Protein AF-A0A0U4BW92-F1 (afdb_monomer_lite)

Organism: NCBI:txid286783

Radius of gyration: 22.61 Å; chains: 1; bounding box: 46×34×82 Å

Secondary structure (DSSP, 8-state):
------------TT-TTHHHHHHHH-GGGTTT----HHHHHHS------S---B---TT--EEEEEEETTEEEEEEE--EEEE-TTS-EEEE---HHHHHHHHHHHHHIIIIIEEEETTEEEE---HHHHHHHHHHTT----HHHHHHHHHH-

Sequence (153 aa):
TKDKDPEKLDVIKDSPQMSLFEIIESPAKKDDYSNTIEIYDALPKYIWDQKREHEDLSNAVVTRQCTIRGQHFTVKVKPAIIEKDDGRTVLIYAGQREEILEDALRKLAVNGKGHIIEGKAGVMFTLYELQKELSKMGHGYNLNEIKEAIQVC

Structure (mmCIF, N/CA/C/O backbone):
data_AF-A0A0U4BW92-F1
#
_entry.id   AF-A0A0U4BW92-F1
#
loop_
_atom_site.group_PDB
_atom_site.id
_atom_site.type_symbol
_atom_site.label_atom_id
_atom_site.label_alt_id
_atom_site.label_comp_id
_atom_site.label_asym_id
_atom_site.label_entity_id
_atom_site.label_seq_id
_atom_site.pdbx_PDB_ins_code
_atom_site.Cartn_x
_atom_site.Cartn_y
_atom_site.Cartn_z
_atom_site.occupancy
_atom_site.B_iso_or_equiv
_atom_site.auth_seq_id
_atom_site.auth_comp_id
_atom_site.auth_asym_id
_atom_site.auth_atom_id
_atom_site.pdbx_PDB_model_num
ATOM 1 N N . THR A 1 1 ? 29.241 1.300 -62.170 1.00 45.50 1 THR A N 1
ATOM 2 C CA . THR A 1 1 ? 29.046 0.816 -60.790 1.00 45.50 1 THR A CA 1
ATOM 3 C C . THR A 1 1 ? 29.894 1.692 -59.898 1.00 45.50 1 THR A C 1
ATOM 5 O O . THR A 1 1 ? 31.107 1.564 -59.928 1.00 45.50 1 THR A O 1
ATOM 8 N N . LYS A 1 2 ? 29.300 2.709 -59.267 1.00 41.78 2 LYS A N 1
ATOM 9 C CA . LYS A 1 2 ? 29.996 3.558 -58.294 1.00 41.78 2 LYS A CA 1
ATOM 10 C C . LYS A 1 2 ? 29.394 3.220 -56.941 1.00 41.78 2 LYS A C 1
ATOM 12 O O . LYS A 1 2 ? 28.240 3.571 -56.705 1.00 41.78 2 LYS A O 1
ATOM 17 N N . ASP A 1 3 ? 30.154 2.480 -56.142 1.00 47.62 3 ASP A N 1
ATOM 18 C CA . ASP A 1 3 ? 29.928 2.340 -54.710 1.00 47.62 3 ASP A CA 1
ATOM 19 C C . ASP A 1 3 ? 29.815 3.746 -54.119 1.00 47.62 3 ASP A C 1
ATOM 21 O O . ASP A 1 3 ? 30.751 4.544 -54.187 1.00 47.62 3 ASP A O 1
ATOM 25 N N . LYS A 1 4 ? 28.619 4.086 -53.639 1.00 54.41 4 LYS A N 1
ATOM 26 C CA . LYS A 1 4 ? 28.452 5.198 -52.714 1.00 54.41 4 LYS A CA 1
ATOM 27 C C . LYS A 1 4 ? 28.917 4.665 -51.368 1.00 54.41 4 LYS A C 1
ATOM 29 O O . LYS A 1 4 ? 28.209 3.857 -50.773 1.00 54.41 4 LYS A O 1
ATOM 34 N N . ASP A 1 5 ? 30.092 5.107 -50.928 1.00 53.53 5 ASP A N 1
ATOM 35 C CA . ASP A 1 5 ? 30.484 5.021 -49.524 1.00 53.53 5 ASP A CA 1
ATOM 36 C C . ASP A 1 5 ? 29.295 5.472 -48.660 1.00 53.53 5 ASP A C 1
ATOM 38 O O . ASP A 1 5 ? 28.738 6.546 -48.925 1.00 53.53 5 ASP A O 1
ATOM 42 N N . PRO A 1 6 ? 28.847 4.670 -47.678 1.00 56.72 6 PRO A N 1
ATOM 43 C CA . PRO A 1 6 ? 27.788 5.105 -46.791 1.00 56.72 6 PRO A CA 1
ATOM 44 C C . PRO A 1 6 ? 28.307 6.320 -46.02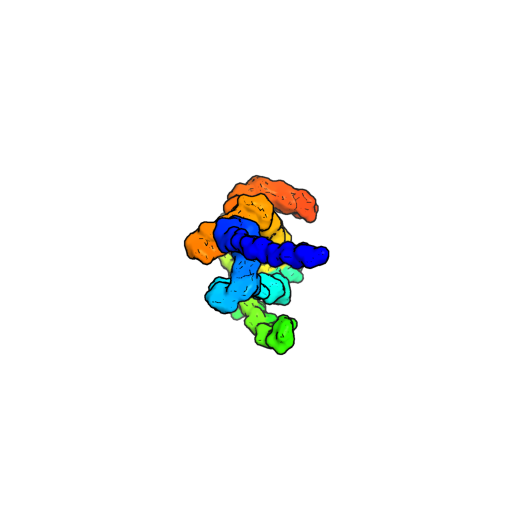4 1.00 56.72 6 PRO A C 1
ATOM 46 O O . PRO A 1 6 ? 29.293 6.230 -45.289 1.00 56.72 6 PRO A O 1
ATOM 49 N N . GLU A 1 7 ? 27.660 7.469 -46.231 1.00 54.12 7 GLU A N 1
ATOM 50 C CA . GLU A 1 7 ? 27.866 8.661 -45.416 1.00 54.12 7 GLU A CA 1
ATOM 51 C C . GLU A 1 7 ? 27.843 8.233 -43.947 1.00 54.12 7 GLU A C 1
ATOM 53 O O . GLU A 1 7 ? 26.906 7.566 -43.498 1.00 54.12 7 GLU A O 1
ATOM 58 N N . LYS A 1 8 ? 28.909 8.565 -43.207 1.00 50.38 8 LYS A N 1
ATOM 59 C CA . LYS A 1 8 ? 28.928 8.431 -41.752 1.00 50.38 8 LYS A CA 1
ATOM 60 C C . LYS A 1 8 ? 27.722 9.198 -41.224 1.00 50.38 8 LYS A C 1
ATOM 62 O O . LYS A 1 8 ? 27.734 10.423 -41.190 1.00 50.38 8 LYS A O 1
ATOM 67 N N . LEU A 1 9 ? 26.682 8.462 -40.847 1.00 52.72 9 LEU A N 1
ATOM 68 C CA . LEU A 1 9 ? 25.590 8.973 -40.041 1.00 52.72 9 LEU A CA 1
ATOM 69 C C . LEU A 1 9 ? 26.227 9.455 -38.741 1.00 52.72 9 LEU A C 1
ATOM 71 O O . LEU A 1 9 ? 26.630 8.639 -37.909 1.00 52.72 9 LEU A O 1
ATOM 75 N N . ASP A 1 10 ? 26.373 10.769 -38.595 1.00 51.62 10 ASP A N 1
ATOM 76 C CA . ASP A 1 10 ? 26.672 11.385 -37.312 1.00 51.62 10 ASP A CA 1
ATOM 77 C C . ASP A 1 10 ? 25.500 11.051 -36.389 1.00 51.62 10 ASP A C 1
ATOM 79 O O . ASP A 1 10 ? 24.447 11.689 -36.406 1.00 51.62 10 ASP A O 1
ATOM 83 N N . VAL A 1 11 ? 25.654 9.960 -35.635 1.00 58.34 11 VAL A N 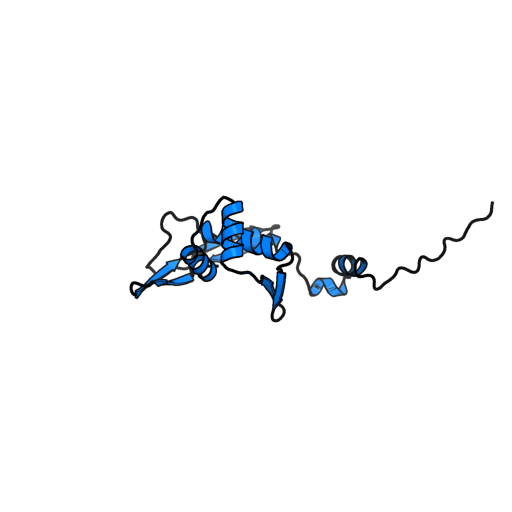1
ATOM 84 C CA . VAL A 1 11 ? 24.709 9.564 -34.599 1.00 58.34 11 VAL A CA 1
ATOM 85 C C . VAL A 1 11 ? 24.657 10.731 -33.628 1.00 58.34 11 VAL A C 1
ATOM 87 O O . VAL A 1 11 ? 25.645 11.027 -32.953 1.00 58.34 11 VAL A O 1
ATOM 90 N N . ILE A 1 12 ? 23.520 11.424 -33.599 1.00 57.78 12 ILE A N 1
ATOM 91 C CA . ILE A 1 12 ? 23.247 12.508 -32.661 1.00 57.78 12 ILE A CA 1
ATOM 92 C C . ILE A 1 12 ? 23.305 11.890 -31.260 1.00 57.78 12 ILE A C 1
ATOM 94 O O . ILE A 1 12 ? 22.329 11.303 -30.793 1.00 57.78 12 ILE A O 1
ATOM 98 N N . LYS A 1 13 ? 24.478 11.977 -30.623 1.00 55.06 13 LYS A N 1
ATOM 99 C CA . LYS A 1 13 ? 24.755 11.374 -29.313 1.00 55.06 13 LYS A CA 1
ATOM 100 C C . LYS A 1 13 ? 23.853 11.928 -28.209 1.00 55.06 13 LYS A C 1
ATOM 102 O O . LYS A 1 13 ? 23.550 11.204 -27.279 1.00 55.06 13 LYS A O 1
ATOM 107 N N . ASP A 1 14 ? 23.331 13.142 -28.378 1.00 58.91 14 ASP A N 1
ATOM 108 C CA . ASP A 1 14 ? 22.578 13.853 -27.340 1.00 58.91 14 ASP A CA 1
ATOM 109 C C . ASP A 1 14 ? 21.114 14.120 -27.727 1.00 58.91 14 ASP A C 1
ATOM 111 O O . ASP A 1 14 ? 20.554 15.173 -27.415 1.00 58.91 14 ASP A O 1
ATOM 115 N N . SER A 1 15 ? 20.460 13.201 -28.447 1.00 72.00 15 SER A N 1
ATOM 116 C CA . SER A 1 15 ? 19.007 13.322 -28.623 1.00 72.00 15 SER A CA 1
ATOM 117 C C . SER A 1 15 ? 18.270 12.800 -27.375 1.00 72.00 15 SER A C 1
ATOM 119 O O . SER A 1 15 ? 18.630 11.743 -26.849 1.00 72.00 15 SER A O 1
ATOM 121 N N . PRO A 1 16 ? 17.191 13.464 -26.915 1.00 68.12 16 PRO A N 1
ATOM 122 C CA . PRO A 1 16 ? 16.369 12.969 -25.805 1.00 68.12 16 PRO A CA 1
ATOM 123 C C . PRO A 1 16 ? 15.766 11.579 -26.053 1.00 68.12 16 PRO A C 1
ATOM 125 O O . PRO A 1 16 ? 15.386 10.898 -25.111 1.00 68.12 16 PRO A O 1
ATOM 128 N N . GLN A 1 17 ? 15.661 11.159 -27.318 1.00 70.75 17 GLN A N 1
ATOM 129 C CA . GLN A 1 17 ? 15.244 9.807 -27.692 1.00 70.75 17 GLN A CA 1
ATOM 130 C C . GLN A 1 17 ? 16.351 8.772 -27.464 1.00 70.75 17 GLN A C 1
ATOM 132 O O . GLN A 1 17 ? 16.050 7.665 -27.025 1.00 70.75 17 GLN A O 1
ATOM 137 N N . MET A 1 18 ? 17.616 9.119 -27.727 1.00 72.25 18 MET A N 1
ATOM 138 C CA . MET A 1 18 ? 18.754 8.212 -27.527 1.00 72.25 18 MET A CA 1
ATOM 139 C C . MET A 1 18 ? 19.101 8.021 -26.047 1.00 72.25 18 MET A C 1
ATOM 141 O O . MET A 1 18 ? 19.554 6.942 -25.673 1.00 72.25 18 MET A O 1
ATOM 145 N N . SER A 1 19 ? 18.806 9.003 -25.187 1.00 68.31 19 SER A N 1
ATOM 146 C CA . SER A 1 19 ? 19.073 8.913 -23.742 1.00 68.31 19 SER A CA 1
ATOM 147 C C . SER A 1 19 ? 18.343 7.753 -23.049 1.00 68.31 19 SER A C 1
ATOM 149 O O . SER A 1 19 ? 18.854 7.198 -22.078 1.00 68.31 19 SER A O 1
ATOM 151 N N . LEU A 1 20 ? 17.176 7.341 -23.563 1.00 66.31 20 LEU A N 1
ATOM 152 C CA . LEU A 1 20 ? 16.442 6.178 -23.060 1.00 66.31 20 LEU A CA 1
ATOM 153 C C . LEU A 1 20 ? 17.194 4.868 -23.342 1.00 66.31 20 LEU A C 1
ATOM 155 O O . LEU A 1 20 ? 17.257 3.992 -22.480 1.00 66.31 20 LEU A O 1
ATOM 159 N N . PHE A 1 21 ? 17.782 4.741 -24.533 1.00 70.12 21 PHE A N 1
ATOM 160 C CA . PHE A 1 21 ? 18.528 3.548 -24.936 1.00 70.12 21 PHE A CA 1
ATOM 161 C C . PHE A 1 21 ? 19.890 3.468 -24.243 1.00 70.12 21 PHE A C 1
ATOM 163 O O . PHE A 1 21 ? 20.324 2.376 -23.890 1.00 70.12 21 PHE A O 1
ATOM 170 N N . GLU A 1 22 ? 20.510 4.606 -23.919 1.00 66.62 22 GLU A N 1
ATOM 171 C CA . GLU A 1 22 ? 21.741 4.627 -23.120 1.00 66.62 22 GLU A CA 1
ATOM 172 C C . GLU A 1 22 ? 21.582 3.980 -21.737 1.00 66.62 22 GLU A C 1
ATOM 174 O O . GLU A 1 22 ? 22.530 3.378 -21.238 1.00 66.62 22 GLU A O 1
ATOM 179 N N . ILE A 1 23 ? 20.406 4.087 -21.106 1.00 65.44 23 ILE A N 1
ATOM 180 C CA . ILE A 1 23 ? 20.136 3.452 -19.803 1.00 65.44 23 ILE A CA 1
ATOM 181 C C . ILE A 1 23 ? 20.166 1.921 -19.930 1.00 65.44 23 ILE A C 1
ATOM 183 O O . ILE A 1 23 ? 20.615 1.230 -19.018 1.00 65.44 23 ILE A O 1
ATOM 187 N N . ILE A 1 24 ? 19.707 1.389 -21.064 1.00 63.81 24 ILE A N 1
ATOM 188 C CA . ILE A 1 24 ? 19.632 -0.053 -21.327 1.00 63.81 24 ILE A CA 1
ATOM 189 C C . ILE A 1 24 ? 20.989 -0.595 -21.798 1.00 63.81 24 ILE A C 1
ATOM 191 O O . ILE A 1 24 ? 21.386 -1.696 -21.413 1.00 63.81 24 ILE A O 1
ATOM 195 N N . GLU A 1 25 ? 21.696 0.168 -22.633 1.00 60.84 25 GLU A N 1
ATOM 196 C CA . GLU A 1 25 ? 22.887 -0.292 -23.350 1.00 60.84 25 GLU A CA 1
ATOM 197 C C . GLU A 1 25 ? 24.206 0.009 -22.630 1.00 60.84 25 GLU A C 1
ATOM 199 O O . GLU A 1 25 ? 25.199 -0.673 -22.886 1.00 60.84 25 GLU A O 1
ATOM 204 N N . SER A 1 26 ? 24.256 0.998 -21.731 1.00 58.56 26 SER A N 1
ATOM 205 C CA . SER A 1 26 ? 25.518 1.444 -21.134 1.00 58.56 26 SER A CA 1
ATOM 206 C C . SER A 1 26 ? 25.886 0.625 -19.884 1.00 58.56 26 SER A C 1
ATOM 208 O O . SER A 1 26 ? 25.219 0.744 -18.852 1.00 58.56 26 SER A O 1
ATOM 210 N N . PRO A 1 27 ? 26.982 -0.167 -19.901 1.00 56.44 27 PRO A N 1
ATOM 211 C CA . PRO A 1 27 ? 27.395 -0.985 -18.756 1.00 56.44 27 PRO A CA 1
ATOM 212 C C . PRO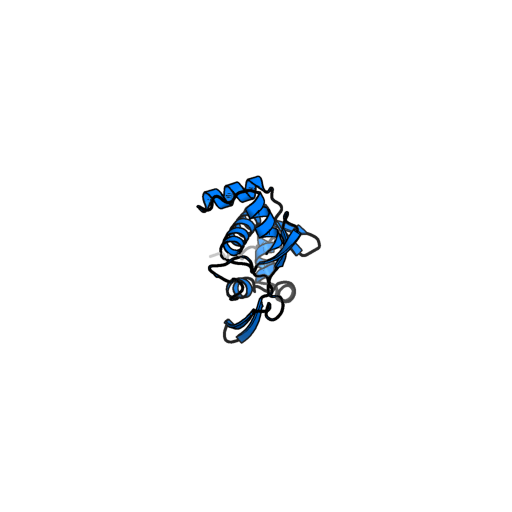 A 1 27 ? 27.706 -0.155 -17.506 1.00 56.44 27 PRO A C 1
ATOM 214 O O . PRO A 1 27 ? 27.540 -0.644 -16.397 1.00 56.44 27 PRO A O 1
ATOM 217 N N . ALA A 1 28 ? 28.125 1.103 -17.689 1.00 55.12 28 ALA A N 1
ATOM 218 C CA . ALA A 1 28 ? 28.492 2.018 -16.610 1.00 55.12 28 ALA A CA 1
ATOM 219 C C . ALA A 1 28 ? 27.288 2.574 -15.828 1.00 55.12 28 ALA A C 1
ATOM 221 O O . ALA A 1 2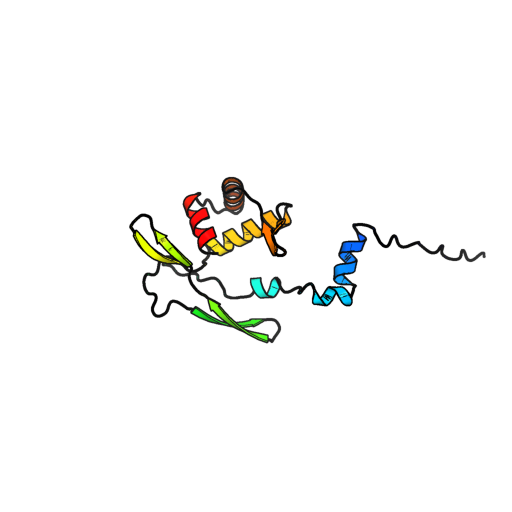8 ? 27.456 2.960 -14.681 1.00 55.12 28 ALA A O 1
ATOM 222 N N . LYS A 1 29 ? 26.084 2.604 -16.426 1.00 55.06 29 LYS A N 1
ATOM 223 C CA . LYS A 1 29 ? 24.839 3.030 -15.751 1.00 55.06 29 LYS A CA 1
ATOM 224 C C . LYS A 1 29 ? 24.037 1.851 -15.187 1.00 55.06 29 LYS A C 1
ATOM 226 O O . LYS A 1 29 ? 23.011 2.051 -14.543 1.00 55.06 29 LYS A O 1
ATOM 231 N N . LYS A 1 30 ? 24.493 0.618 -15.426 1.00 53.06 30 LYS A N 1
ATOM 232 C CA . LYS A 1 30 ? 23.824 -0.611 -14.979 1.00 53.06 30 LYS A CA 1
ATOM 233 C C . LYS A 1 30 ? 23.845 -0.773 -13.455 1.00 53.06 30 LYS A C 1
ATOM 235 O O . LYS A 1 30 ? 22.958 -1.422 -12.911 1.00 53.06 30 LYS A O 1
ATOM 240 N N . ASP A 1 31 ? 24.825 -0.166 -12.790 1.00 57.62 31 ASP A N 1
ATOM 241 C CA . ASP A 1 31 ? 24.949 -0.182 -11.330 1.00 57.62 31 ASP A CA 1
ATOM 242 C C . ASP A 1 31 ? 24.024 0.846 -10.649 1.00 57.62 31 ASP A C 1
ATOM 244 O O . ASP A 1 31 ? 23.641 0.652 -9.496 1.00 57.62 31 ASP A O 1
ATOM 248 N N . ASP A 1 32 ? 23.596 1.892 -11.368 1.00 62.53 32 ASP A N 1
ATOM 249 C CA . ASP A 1 32 ? 22.735 2.955 -10.825 1.00 62.53 32 ASP A CA 1
ATOM 250 C C . ASP A 1 32 ? 21.244 2.567 -10.810 1.00 62.53 32 ASP A C 1
ATOM 252 O O . ASP A 1 32 ? 20.456 3.130 -10.047 1.00 62.53 32 ASP A O 1
ATOM 256 N N . TYR A 1 33 ? 20.839 1.588 -11.629 1.00 63.31 33 TYR A N 1
ATOM 257 C CA . TYR A 1 33 ? 19.443 1.176 -11.779 1.00 63.31 33 TYR A CA 1
ATOM 258 C C . TYR A 1 33 ? 19.307 -0.345 -11.739 1.00 63.31 33 TYR A C 1
ATOM 260 O O . TYR A 1 33 ? 19.802 -1.053 -12.613 1.00 63.31 33 TYR A O 1
ATOM 268 N N . SER A 1 34 ? 18.551 -0.866 -10.768 1.00 62.28 34 SER A N 1
ATOM 269 C CA . SER A 1 34 ? 18.151 -2.275 -10.785 1.00 62.28 34 SER A CA 1
ATOM 270 C C . SER A 1 34 ? 16.727 -2.408 -11.332 1.00 62.28 34 SER A C 1
ATOM 272 O O . SER A 1 34 ? 15.783 -1.831 -10.795 1.00 62.28 34 SER A O 1
ATOM 274 N N . ASN A 1 35 ? 16.560 -3.173 -12.414 1.00 68.38 35 ASN A N 1
ATOM 275 C CA . ASN A 1 35 ? 15.257 -3.515 -12.999 1.00 68.38 35 ASN A CA 1
ATOM 276 C C . ASN A 1 35 ? 14.519 -4.542 -12.115 1.00 68.38 35 ASN A C 1
ATOM 278 O O . ASN A 1 35 ? 14.264 -5.667 -12.534 1.00 68.38 35 ASN A O 1
ATOM 282 N N . THR A 1 36 ? 14.253 -4.194 -10.855 1.00 80.06 36 THR A N 1
ATOM 283 C CA . THR A 1 36 ? 13.770 -5.123 -9.815 1.00 80.06 36 THR A CA 1
ATOM 284 C C . THR A 1 36 ? 12.346 -4.835 -9.346 1.00 80.06 36 THR A C 1
ATOM 286 O O . THR A 1 36 ? 11.885 -5.467 -8.398 1.00 80.06 36 THR A O 1
ATOM 289 N N . ILE A 1 37 ? 11.610 -3.946 -10.026 1.00 84.50 37 ILE A N 1
ATOM 290 C CA . ILE A 1 37 ? 10.202 -3.654 -9.697 1.00 84.50 37 ILE A CA 1
ATOM 291 C C . ILE A 1 37 ? 9.333 -4.920 -9.725 1.00 84.50 37 ILE A C 1
ATOM 293 O O . ILE A 1 37 ? 8.525 -5.145 -8.833 1.00 84.50 37 ILE A O 1
ATOM 297 N N . GLU A 1 38 ? 9.614 -5.824 -10.664 1.00 87.00 38 GLU A N 1
ATOM 298 C CA . GLU A 1 38 ? 8.983 -7.143 -10.763 1.00 87.00 38 GLU A CA 1
ATOM 299 C C . GLU A 1 38 ? 9.150 -7.996 -9.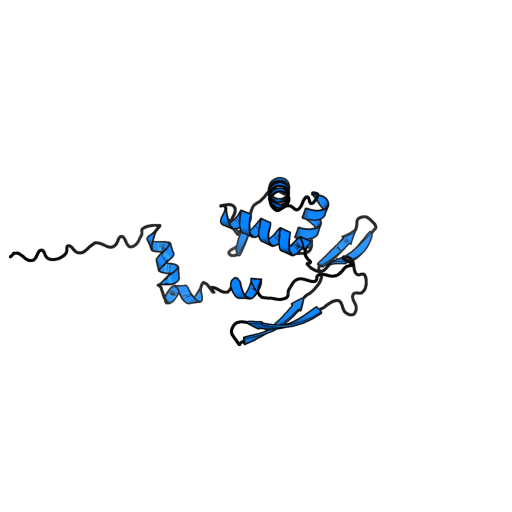494 1.00 87.00 38 GLU A C 1
ATOM 301 O O . GLU A 1 38 ? 8.270 -8.781 -9.150 1.00 87.00 38 GLU A O 1
ATOM 306 N N . ILE A 1 39 ? 10.274 -7.846 -8.777 1.00 90.50 39 ILE A N 1
ATOM 307 C CA . ILE A 1 39 ? 10.525 -8.569 -7.527 1.00 90.50 39 ILE A CA 1
ATOM 308 C C . ILE A 1 39 ? 9.588 -8.027 -6.457 1.00 90.50 39 ILE A C 1
ATOM 310 O O . ILE A 1 39 ? 8.968 -8.818 -5.756 1.00 90.50 39 ILE A O 1
ATOM 314 N N . TYR A 1 40 ? 9.463 -6.700 -6.360 1.00 89.25 40 TYR A N 1
ATOM 315 C CA . TYR A 1 40 ? 8.583 -6.034 -5.402 1.00 89.25 40 TYR A CA 1
ATOM 316 C C . TYR A 1 40 ? 7.103 -6.393 -5.615 1.00 89.25 40 TYR A C 1
ATOM 318 O O . TYR A 1 40 ? 6.380 -6.645 -4.645 1.00 89.25 40 TYR A O 1
ATOM 326 N N . ASP A 1 41 ? 6.661 -6.475 -6.870 1.00 90.25 41 ASP A N 1
ATOM 327 C CA . ASP A 1 41 ? 5.295 -6.875 -7.225 1.00 90.25 41 ASP A CA 1
ATOM 328 C C . ASP A 1 41 ? 5.021 -8.345 -6.881 1.00 90.25 41 ASP A C 1
ATOM 330 O O . ASP A 1 41 ? 3.941 -8.679 -6.399 1.00 90.25 41 ASP A O 1
ATOM 334 N N . ALA A 1 42 ? 6.021 -9.216 -7.040 1.00 92.31 42 ALA A N 1
ATOM 335 C CA . ALA A 1 42 ? 5.908 -10.638 -6.726 1.00 92.31 42 ALA A CA 1
ATOM 336 C C . ALA A 1 42 ? 5.989 -10.968 -5.221 1.00 92.31 42 ALA A C 1
ATOM 338 O O . ALA A 1 42 ? 5.725 -12.112 -4.834 1.00 92.31 42 ALA A O 1
ATOM 339 N N . LEU A 1 43 ? 6.369 -10.019 -4.353 1.00 94.06 43 LEU A N 1
ATOM 340 C CA . LEU A 1 43 ? 6.435 -10.282 -2.914 1.00 94.06 43 LEU A CA 1
ATOM 341 C C . LEU A 1 43 ? 5.029 -10.530 -2.345 1.00 94.06 43 LEU A C 1
ATOM 343 O O . LEU A 1 43 ? 4.126 -9.725 -2.579 1.00 94.06 43 LEU A O 1
ATOM 347 N N . PRO A 1 44 ? 4.834 -11.560 -1.497 1.00 93.56 44 PRO A N 1
ATOM 348 C CA . PRO A 1 44 ? 3.569 -11.793 -0.805 1.00 93.56 44 PRO A CA 1
ATOM 349 C C . PRO A 1 44 ? 3.391 -10.795 0.354 1.00 93.56 44 PRO A C 1
ATOM 351 O O . PRO A 1 44 ? 3.401 -11.185 1.525 1.00 93.56 44 PRO A O 1
ATOM 354 N N . LYS A 1 45 ? 3.269 -9.503 0.036 1.00 93.19 45 LYS A N 1
ATOM 355 C CA . LYS A 1 45 ? 3.256 -8.389 0.995 1.00 93.19 45 LYS A CA 1
ATOM 356 C C . LYS A 1 45 ? 1.870 -8.049 1.553 1.00 93.19 45 LYS A C 1
ATOM 358 O O . LYS A 1 45 ? 1.797 -7.541 2.666 1.00 93.19 45 LYS A O 1
ATOM 363 N N . TYR A 1 46 ? 0.794 -8.401 0.847 1.00 94.56 46 TYR A N 1
ATOM 364 C CA . TYR A 1 46 ? -0.574 -8.114 1.288 1.00 94.56 46 TYR A CA 1
ATOM 365 C C . TYR A 1 46 ? -1.181 -9.234 2.142 1.00 94.56 46 TYR A C 1
ATOM 367 O O . TYR A 1 46 ? -0.894 -10.425 1.961 1.00 94.56 46 TYR A O 1
ATOM 375 N N . ILE A 1 47 ? -2.034 -8.856 3.090 1.00 92.19 47 ILE A N 1
ATOM 376 C CA . ILE A 1 47 ? -2.781 -9.760 3.966 1.00 92.19 47 ILE A CA 1
ATOM 377 C C . ILE A 1 47 ? -4.274 -9.565 3.704 1.00 92.19 47 ILE A C 1
ATOM 379 O O . ILE A 1 47 ? -4.845 -8.516 3.985 1.00 92.19 47 ILE A O 1
ATOM 383 N N . TRP A 1 48 ? -4.905 -10.599 3.153 1.00 87.25 48 TRP A N 1
ATOM 384 C CA . TRP A 1 48 ? -6.337 -10.625 2.869 1.00 87.25 48 TRP A CA 1
ATOM 385 C C . TRP A 1 48 ? -7.083 -11.335 4.002 1.00 87.25 48 TRP A C 1
ATOM 387 O O . TRP A 1 48 ? -7.493 -12.486 3.866 1.00 87.25 48 TRP A O 1
ATOM 397 N N . ASP A 1 49 ? -7.197 -10.664 5.146 1.00 81.94 49 ASP A N 1
ATOM 398 C CA . ASP A 1 49 ? -7.990 -11.148 6.280 1.00 81.94 49 ASP A CA 1
ATOM 399 C C . ASP A 1 49 ? -9.434 -10.611 6.208 1.00 81.94 49 ASP A C 1
ATOM 401 O O . ASP A 1 49 ? -9.695 -9.554 5.630 1.00 81.94 49 ASP A O 1
ATOM 405 N N . GLN A 1 50 ? -10.385 -11.335 6.803 1.00 75.12 50 GLN A N 1
ATOM 406 C CA . GLN A 1 50 ? -11.767 -10.877 6.960 1.00 75.12 50 GLN A CA 1
ATOM 407 C C . GLN A 1 50 ? -11.869 -9.714 7.950 1.00 75.12 50 GLN A C 1
ATOM 409 O O . GLN A 1 50 ? -12.727 -8.843 7.794 1.00 75.12 50 GLN A O 1
ATOM 414 N N . LYS A 1 51 ? -10.999 -9.687 8.969 1.00 86.88 51 LYS A N 1
ATOM 415 C CA . LYS A 1 51 ? -10.917 -8.587 9.931 1.00 86.88 51 LYS A CA 1
ATOM 416 C C . LYS A 1 51 ? -9.743 -7.678 9.575 1.00 86.88 51 LYS A C 1
ATOM 418 O O . LYS A 1 51 ? -8.607 -8.119 9.526 1.00 86.88 51 LYS A O 1
ATOM 423 N N . ARG A 1 52 ? -10.025 -6.392 9.365 1.00 87.81 52 ARG A N 1
ATOM 424 C CA . ARG A 1 52 ? -9.012 -5.376 9.037 1.00 87.81 52 ARG A CA 1
ATOM 425 C C . ARG A 1 52 ? -8.199 -4.911 10.251 1.00 87.81 52 ARG A C 1
ATOM 427 O O . ARG A 1 52 ? -7.027 -4.577 10.118 1.00 87.81 52 ARG A O 1
ATOM 434 N N . GLU A 1 53 ? -8.855 -4.816 11.406 1.00 90.50 53 GLU A N 1
ATOM 435 C CA . GLU A 1 53 ? -8.296 -4.218 12.622 1.00 90.50 53 GLU A CA 1
ATOM 436 C C . GLU A 1 53 ? -7.899 -5.293 13.635 1.00 90.50 53 GLU A C 1
ATOM 438 O O . GLU A 1 53 ? -8.724 -6.111 14.065 1.00 90.50 53 GLU A O 1
ATOM 443 N N . HIS A 1 54 ? -6.643 -5.247 14.065 1.00 88.88 54 HIS A N 1
ATOM 444 C CA . HIS A 1 54 ? -6.100 -6.115 15.104 1.00 88.88 54 HIS A CA 1
ATOM 445 C C . HIS A 1 54 ? -5.647 -5.282 16.305 1.00 88.88 54 HIS A C 1
ATOM 447 O O . HIS A 1 54 ? -5.202 -4.151 16.150 1.00 88.88 54 HIS A O 1
ATOM 453 N N . GLU A 1 55 ? -5.750 -5.847 17.504 1.00 84.44 55 GLU A N 1
ATOM 454 C CA . GLU A 1 55 ? -5.374 -5.166 18.757 1.00 84.44 55 GLU A CA 1
ATOM 455 C C . GLU A 1 55 ? -4.161 -5.830 19.432 1.00 84.44 55 GLU A C 1
ATOM 457 O O . GLU A 1 55 ? -3.556 -5.257 20.333 1.00 84.44 55 GLU A O 1
ATOM 462 N N . ASP A 1 56 ? -3.767 -7.029 18.985 1.00 81.62 56 ASP A N 1
ATOM 463 C CA . ASP A 1 56 ? -2.659 -7.777 19.578 1.00 81.62 56 ASP A CA 1
ATOM 464 C C . ASP A 1 56 ? -1.321 -7.444 18.903 1.00 81.62 56 ASP A C 1
ATOM 466 O O . ASP A 1 56 ? -1.084 -7.776 17.739 1.00 81.62 56 ASP A O 1
ATOM 470 N N . LEU A 1 57 ? -0.425 -6.815 19.666 1.00 74.56 57 LEU A N 1
ATOM 471 C CA . LEU A 1 57 ? 0.929 -6.459 19.236 1.00 74.56 57 LEU A CA 1
ATOM 472 C C . LEU A 1 57 ? 1.913 -7.635 19.364 1.00 74.56 57 LEU A C 1
ATOM 474 O O . LEU A 1 57 ? 2.981 -7.623 18.750 1.00 74.56 57 LEU A O 1
ATOM 478 N N . SER A 1 58 ? 1.564 -8.649 20.161 1.00 72.44 58 SER A N 1
ATOM 479 C CA . SER A 1 58 ? 2.488 -9.688 20.636 1.00 72.44 58 SER A CA 1
ATOM 480 C C . SER A 1 58 ? 3.038 -10.557 19.502 1.00 72.44 58 SER A C 1
ATOM 482 O O . SER A 1 58 ? 4.185 -10.990 19.561 1.00 72.44 58 SER A O 1
ATOM 484 N N . ASN A 1 59 ? 2.244 -10.772 18.447 1.00 74.50 59 ASN A N 1
ATOM 485 C CA . ASN A 1 59 ? 2.614 -11.527 17.244 1.00 74.50 59 ASN A CA 1
ATOM 486 C C . ASN A 1 59 ? 2.266 -10.760 15.956 1.00 74.50 59 ASN A C 1
ATOM 488 O O . ASN A 1 59 ? 1.774 -11.329 14.984 1.00 74.50 59 ASN A O 1
ATOM 492 N N . ALA A 1 60 ? 2.526 -9.453 15.943 1.00 85.81 60 ALA A N 1
ATOM 493 C CA . ALA A 1 60 ? 2.141 -8.576 14.838 1.00 85.81 60 ALA A CA 1
ATOM 494 C C . ALA A 1 60 ? 2.991 -8.732 13.558 1.00 85.81 60 ALA A C 1
ATOM 496 O O . ALA A 1 60 ? 2.695 -8.115 12.546 1.00 85.81 60 ALA A O 1
ATOM 497 N N . VAL A 1 61 ? 4.089 -9.493 13.558 1.00 91.38 61 VAL A N 1
ATOM 498 C CA . VAL A 1 61 ? 4.932 -9.627 12.355 1.00 91.38 61 VAL A CA 1
ATOM 499 C C . VAL A 1 61 ? 4.632 -10.937 11.647 1.00 91.38 61 VAL A C 1
ATOM 501 O O . VAL A 1 61 ? 4.953 -12.014 12.148 1.00 91.38 61 VAL A O 1
ATOM 504 N N . VAL A 1 62 ? 4.102 -10.845 10.430 1.00 90.88 62 VAL A N 1
ATOM 505 C CA . VAL A 1 62 ? 3.842 -12.013 9.588 1.00 90.88 62 VAL A CA 1
ATOM 506 C C . VAL A 1 62 ? 5.080 -12.301 8.745 1.00 90.88 62 VAL A C 1
ATOM 508 O O . VAL A 1 62 ? 5.500 -11.482 7.929 1.00 90.88 62 VAL A O 1
ATOM 511 N N . THR A 1 63 ? 5.683 -13.474 8.938 1.00 94.25 63 THR A N 1
ATOM 512 C CA . THR A 1 63 ? 6.845 -13.914 8.151 1.00 94.25 63 THR A CA 1
ATOM 513 C C . THR A 1 63 ? 6.410 -14.899 7.075 1.00 94.25 63 THR A C 1
ATOM 515 O O . THR A 1 63 ? 5.738 -15.886 7.366 1.00 94.25 63 THR A O 1
ATOM 518 N N . ARG A 1 64 ? 6.810 -14.646 5.829 1.00 94.00 64 ARG A N 1
ATOM 519 C CA . ARG A 1 64 ? 6.516 -15.487 4.665 1.00 94.00 64 ARG A CA 1
ATOM 520 C C . ARG A 1 64 ? 7.798 -15.812 3.918 1.00 94.00 64 ARG A C 1
ATOM 522 O O . ARG A 1 64 ? 8.716 -14.997 3.861 1.00 94.00 64 ARG A O 1
ATOM 529 N N . GLN A 1 65 ? 7.851 -16.996 3.327 1.00 95.69 65 GLN A N 1
ATOM 530 C CA . GLN A 1 65 ? 8.938 -17.401 2.443 1.00 95.69 65 GLN A CA 1
ATOM 531 C C . GLN A 1 65 ? 8.415 -17.463 1.013 1.00 95.69 65 GLN A C 1
ATOM 533 O O . GLN A 1 65 ? 7.296 -17.918 0.780 1.00 95.69 65 GLN A O 1
ATOM 538 N N . CYS A 1 66 ? 9.210 -16.991 0.059 1.00 94.75 66 CYS A N 1
ATOM 539 C CA . CYS A 1 66 ? 8.895 -17.094 -1.361 1.00 94.75 66 CYS A CA 1
ATOM 540 C C . CYS A 1 66 ? 10.170 -17.315 -2.175 1.00 94.75 66 CYS A C 1
ATOM 542 O O . CYS A 1 66 ? 11.279 -17.057 -1.703 1.00 94.75 66 CYS A O 1
ATOM 544 N N . THR A 1 67 ? 10.006 -17.802 -3.401 1.00 95.56 67 THR A N 1
ATOM 545 C CA . THR A 1 67 ? 11.104 -17.974 -4.350 1.00 95.56 67 THR A CA 1
ATOM 546 C C . THR A 1 67 ? 10.803 -17.150 -5.588 1.00 95.56 67 THR A C 1
ATOM 548 O O . THR A 1 67 ? 9.792 -17.375 -6.248 1.00 95.56 67 THR A O 1
ATOM 551 N N . ILE A 1 68 ? 11.684 -16.206 -5.910 1.00 92.69 68 ILE A N 1
ATOM 552 C CA . ILE A 1 68 ? 11.563 -15.325 -7.075 1.00 92.69 68 ILE A CA 1
ATOM 553 C C . ILE A 1 68 ? 12.849 -15.489 -7.885 1.00 92.69 68 ILE A C 1
ATOM 555 O O . ILE A 1 68 ? 13.945 -15.372 -7.344 1.00 92.69 68 ILE A O 1
ATOM 559 N N . ARG A 1 69 ? 12.731 -15.832 -9.175 1.00 89.50 69 ARG A N 1
ATOM 560 C CA . ARG A 1 69 ? 13.877 -16.100 -10.078 1.00 89.50 69 ARG A CA 1
ATOM 561 C C . ARG A 1 69 ? 14.868 -17.147 -9.534 1.00 89.50 69 ARG A C 1
ATOM 563 O O . ARG A 1 69 ? 16.073 -17.030 -9.722 1.00 89.50 69 ARG A O 1
ATOM 570 N N . GLY A 1 70 ? 14.362 -18.163 -8.832 1.00 90.94 70 GLY A N 1
ATOM 571 C CA . GLY A 1 70 ? 15.185 -19.213 -8.216 1.00 90.94 70 GLY A CA 1
ATOM 572 C C . GLY A 1 70 ? 15.921 -18.789 -6.938 1.00 90.94 70 GLY A C 1
ATOM 573 O O . GLY A 1 70 ? 16.584 -19.620 -6.327 1.00 90.94 70 GLY A O 1
ATOM 574 N N . GLN A 1 71 ? 15.780 -17.535 -6.496 1.00 92.00 71 GLN A N 1
ATOM 575 C CA . GLN A 1 71 ? 16.337 -17.045 -5.240 1.00 92.00 71 GLN A CA 1
ATOM 576 C C . GLN A 1 71 ? 15.279 -17.080 -4.133 1.00 92.00 71 GLN A C 1
ATOM 578 O O . GLN A 1 71 ? 14.124 -16.714 -4.349 1.00 92.00 71 GLN A O 1
ATOM 583 N N . HIS A 1 72 ? 15.672 -17.539 -2.945 1.00 95.44 72 HIS A N 1
ATOM 584 C CA . HIS A 1 72 ? 14.797 -17.601 -1.776 1.00 95.44 72 HIS A CA 1
ATOM 585 C C . HIS A 1 72 ? 14.785 -16.266 -1.030 1.00 95.44 72 HIS A C 1
ATOM 587 O O . HIS A 1 72 ? 15.835 -15.737 -0.670 1.00 95.44 72 HIS A O 1
ATOM 593 N N . PHE A 1 73 ? 13.588 -15.766 -0.740 1.00 94.75 73 PHE A N 1
ATOM 594 C CA . PHE A 1 73 ? 13.357 -14.540 0.011 1.00 94.75 73 PHE A CA 1
ATOM 595 C C . PHE A 1 73 ? 12.534 -14.833 1.263 1.00 94.75 73 PHE A C 1
ATOM 597 O O . PHE A 1 73 ? 11.597 -15.633 1.246 1.00 94.75 73 PHE A O 1
ATOM 604 N N . THR A 1 74 ? 12.869 -14.141 2.351 1.00 96.19 74 THR A N 1
ATOM 605 C CA . THR A 1 74 ? 12.050 -14.093 3.566 1.00 96.19 74 THR A CA 1
ATOM 606 C C . THR A 1 74 ? 11.455 -12.699 3.696 1.00 96.19 74 THR A C 1
ATOM 608 O O . THR A 1 74 ? 12.182 -11.728 3.894 1.00 96.19 74 THR A O 1
ATOM 611 N N . VAL A 1 75 ? 10.133 -12.604 3.593 1.00 95.06 75 VAL A N 1
ATOM 612 C CA . VAL A 1 75 ? 9.374 -11.356 3.695 1.00 95.06 75 VAL A CA 1
ATOM 613 C C . VAL A 1 75 ? 8.811 -11.240 5.103 1.00 95.06 75 VAL A C 1
ATOM 615 O O . VAL A 1 75 ? 8.130 -12.148 5.575 1.00 95.06 75 VAL A O 1
ATOM 618 N N . LYS A 1 76 ? 9.094 -10.125 5.777 1.00 94.81 76 LYS A N 1
ATOM 619 C CA . LYS A 1 76 ? 8.526 -9.792 7.088 1.00 94.81 76 LYS A CA 1
ATOM 620 C C . LYS A 1 76 ? 7.546 -8.640 6.916 1.00 94.81 76 LYS A C 1
ATOM 622 O O . LYS A 1 76 ? 7.971 -7.500 6.749 1.00 94.81 76 LYS A O 1
ATOM 627 N N . VAL A 1 77 ? 6.257 -8.948 6.948 1.00 93.62 77 VAL A N 1
ATOM 628 C CA . VAL A 1 77 ? 5.176 -7.969 6.822 1.00 93.62 77 VAL A CA 1
ATOM 629 C C . VAL A 1 77 ? 4.844 -7.436 8.211 1.00 93.62 77 VAL A C 1
ATOM 631 O O . VAL A 1 77 ? 4.577 -8.210 9.132 1.00 93.62 77 VAL A O 1
ATOM 634 N N . LYS A 1 78 ? 4.898 -6.113 8.361 1.00 93.38 78 LYS A N 1
ATOM 635 C CA . LYS A 1 78 ? 4.522 -5.404 9.587 1.00 93.38 78 LYS A CA 1
ATOM 636 C C . LYS A 1 78 ? 3.236 -4.616 9.332 1.00 93.38 78 LYS A C 1
ATOM 638 O O . LYS A 1 78 ? 3.085 -4.105 8.225 1.00 93.38 78 LYS A O 1
ATOM 643 N N . PRO A 1 79 ? 2.336 -4.504 10.316 1.00 94.50 79 PRO A N 1
ATOM 644 C CA . PRO A 1 79 ? 1.166 -3.659 10.199 1.00 94.50 79 PRO A CA 1
ATOM 645 C C . PRO A 1 79 ? 1.555 -2.196 10.409 1.00 94.50 79 PRO A C 1
ATOM 647 O O . PRO A 1 79 ? 2.546 -1.888 11.080 1.00 94.50 79 PRO A O 1
ATOM 650 N N . ALA A 1 80 ? 0.723 -1.304 9.891 1.00 94.50 80 ALA A N 1
ATOM 651 C CA . ALA A 1 80 ? 0.689 0.080 10.316 1.00 94.50 80 ALA A CA 1
ATOM 652 C C . ALA A 1 80 ? -0.054 0.194 11.652 1.00 94.50 80 ALA A C 1
ATOM 654 O O . ALA A 1 80 ? -1.051 -0.492 11.891 1.00 94.50 80 ALA A O 1
ATOM 655 N N . ILE A 1 81 ? 0.449 1.066 12.521 1.00 93.50 81 ILE A N 1
ATOM 656 C CA . ILE A 1 81 ? -0.172 1.404 13.801 1.00 93.50 81 ILE A CA 1
ATOM 657 C C . ILE A 1 81 ? -1.008 2.659 13.563 1.00 93.50 81 ILE A C 1
ATOM 659 O O . ILE A 1 81 ? -0.451 3.709 13.250 1.00 93.50 81 ILE A O 1
ATOM 663 N N . ILE A 1 82 ? -2.328 2.541 13.685 1.00 93.00 82 ILE A N 1
ATOM 664 C CA . ILE A 1 82 ? -3.279 3.622 13.414 1.00 93.00 82 ILE A CA 1
ATOM 665 C C . ILE A 1 82 ? -4.003 3.989 14.708 1.00 93.00 82 ILE A C 1
ATOM 667 O O . ILE A 1 82 ? -4.605 3.134 15.359 1.00 93.00 82 ILE A O 1
ATOM 671 N N . GLU A 1 83 ? -3.961 5.269 15.066 1.00 91.38 83 GLU A N 1
ATOM 672 C CA . GLU A 1 83 ? -4.786 5.839 16.131 1.00 91.38 83 GLU A CA 1
ATOM 673 C C . GLU A 1 83 ? -6.138 6.253 15.549 1.00 91.38 83 GLU A C 1
ATOM 675 O O . GLU A 1 83 ? -6.213 7.024 14.591 1.00 91.38 83 GLU A O 1
ATOM 680 N N . LYS A 1 84 ? -7.214 5.699 16.101 1.00 88.81 84 LYS A N 1
ATOM 681 C CA . LYS A 1 84 ? -8.589 5.997 15.701 1.00 88.81 84 LYS A CA 1
ATOM 682 C C . LYS A 1 84 ? -9.128 7.195 16.476 1.00 88.81 84 LYS A C 1
ATOM 684 O O . LYS A 1 84 ? -8.689 7.480 17.588 1.00 88.81 84 LYS A O 1
ATOM 689 N N . ASP A 1 85 ? -10.151 7.842 15.921 1.00 86.56 85 ASP A N 1
ATOM 690 C CA . ASP A 1 85 ? -10.818 8.998 16.544 1.00 86.56 85 ASP A CA 1
ATOM 691 C C . ASP A 1 85 ? -11.434 8.675 17.920 1.00 86.56 85 ASP A C 1
ATOM 693 O O . ASP A 1 85 ? -11.647 9.567 18.738 1.00 86.56 85 ASP A O 1
ATOM 697 N N . ASP A 1 86 ? -11.713 7.396 18.192 1.00 86.50 86 ASP A N 1
ATOM 698 C CA . ASP A 1 86 ? -12.209 6.901 19.480 1.00 86.50 86 ASP A CA 1
ATOM 699 C C . ASP A 1 86 ? -11.098 6.649 20.522 1.00 86.50 86 ASP A C 1
ATOM 701 O O . ASP A 1 86 ? -11.381 6.189 21.629 1.00 86.50 86 ASP A O 1
ATOM 705 N N . GLY A 1 87 ? -9.841 6.956 20.185 1.00 85.88 87 GLY A N 1
ATOM 706 C CA . GLY A 1 87 ? -8.671 6.780 21.043 1.00 85.88 87 GLY A CA 1
ATOM 707 C C . GLY A 1 87 ? -8.090 5.366 21.043 1.00 85.88 87 GLY A C 1
ATOM 708 O O . GLY A 1 87 ? -7.127 5.113 21.769 1.00 85.88 87 GLY A O 1
ATOM 709 N N . ARG A 1 88 ? -8.637 4.429 20.255 1.00 88.69 88 ARG A N 1
ATOM 710 C CA . ARG A 1 88 ? -8.064 3.083 20.122 1.00 88.69 88 ARG A CA 1
ATOM 711 C C . ARG A 1 88 ? -6.864 3.095 19.183 1.00 88.69 88 ARG A C 1
ATOM 713 O O . ARG A 1 88 ? -6.905 3.670 18.098 1.00 88.69 88 ARG A O 1
ATOM 720 N N . THR A 1 89 ? -5.817 2.381 19.573 1.00 90.50 89 THR A N 1
ATOM 721 C CA . THR A 1 89 ? -4.698 2.052 18.690 1.00 90.50 89 THR A CA 1
ATOM 722 C C . THR A 1 89 ? -4.957 0.690 18.063 1.00 90.50 89 THR A C 1
ATOM 724 O O . THR A 1 89 ? -5.065 -0.309 18.773 1.00 90.50 89 THR A O 1
ATOM 727 N N . VAL A 1 90 ? -5.054 0.646 16.737 1.00 92.75 90 VAL A N 1
ATOM 728 C CA . VAL A 1 90 ? -5.272 -0.591 15.982 1.00 92.75 90 VAL A CA 1
ATOM 729 C C . VAL A 1 90 ? -4.114 -0.857 15.033 1.00 92.75 90 VAL A C 1
ATOM 731 O O . VAL A 1 90 ? -3.452 0.053 14.537 1.00 92.75 90 VAL A O 1
ATOM 734 N N . LEU A 1 91 ? -3.883 -2.132 14.768 1.00 93.94 91 LEU A N 1
ATOM 735 C CA . LEU A 1 91 ? -2.921 -2.617 13.797 1.00 93.94 91 LEU A CA 1
ATOM 736 C C . LEU A 1 91 ? -3.665 -2.968 12.520 1.00 93.94 91 LEU A C 1
ATOM 738 O O . LEU A 1 91 ? -4.633 -3.733 12.553 1.00 93.94 91 LEU A O 1
ATOM 742 N N . ILE A 1 92 ? -3.202 -2.419 11.404 1.00 94.19 92 ILE A N 1
ATOM 743 C CA . ILE A 1 92 ? -3.780 -2.667 10.088 1.00 94.19 92 ILE A CA 1
ATOM 744 C C . ILE A 1 92 ? -2.667 -3.126 9.157 1.00 94.19 92 ILE A C 1
ATOM 746 O O . ILE A 1 92 ? -1.674 -2.429 8.963 1.00 94.19 92 ILE A O 1
ATOM 750 N N . TYR A 1 93 ? -2.828 -4.308 8.575 1.00 94.62 93 TYR A N 1
ATOM 751 C CA . TYR A 1 93 ? -1.941 -4.780 7.519 1.00 94.62 93 TYR A CA 1
ATOM 752 C C . TYR A 1 93 ? -2.401 -4.246 6.164 1.00 94.62 93 TYR A C 1
ATOM 754 O O . TYR A 1 93 ? -3.602 -4.093 5.937 1.00 94.62 93 TYR A O 1
ATOM 762 N N . ALA A 1 94 ? -1.455 -4.020 5.251 1.00 95.19 94 ALA A N 1
ATOM 763 C CA . ALA A 1 94 ? -1.785 -3.722 3.865 1.00 95.19 94 ALA A CA 1
ATOM 764 C C . ALA A 1 94 ? -2.582 -4.894 3.275 1.00 95.19 94 ALA A C 1
ATOM 766 O O . ALA A 1 94 ? -2.091 -6.024 3.221 1.00 95.19 94 ALA A O 1
ATOM 767 N N . GLY A 1 95 ? -3.824 -4.635 2.876 1.00 94.56 95 GLY A N 1
ATOM 768 C CA . GLY A 1 95 ? -4.725 -5.633 2.312 1.00 94.56 95 GLY A CA 1
ATOM 769 C C . GLY A 1 95 ? -5.145 -5.274 0.894 1.00 94.56 95 GLY A C 1
ATOM 770 O O . GLY A 1 95 ? -4.454 -4.551 0.181 1.00 94.56 95 GLY A O 1
ATOM 771 N N . GLN A 1 96 ? -6.323 -5.755 0.494 1.00 93.81 96 GLN A N 1
ATOM 772 C CA . GLN A 1 96 ? -6.864 -5.526 -0.850 1.00 93.81 96 GLN A CA 1
ATOM 773 C C . GLN A 1 96 ? -7.027 -4.031 -1.169 1.00 93.81 96 GLN A C 1
ATOM 775 O O . GLN A 1 96 ? -6.796 -3.600 -2.296 1.00 93.81 96 GLN A O 1
ATOM 780 N N . ARG A 1 97 ? -7.431 -3.223 -0.180 1.00 94.56 97 ARG A N 1
ATOM 781 C CA . ARG A 1 97 ? -7.636 -1.784 -0.382 1.00 94.56 97 ARG A CA 1
ATOM 782 C C . ARG A 1 97 ? -6.322 -1.076 -0.705 1.00 94.56 97 ARG A C 1
ATOM 784 O O . ARG A 1 97 ? -6.299 -0.228 -1.589 1.00 94.56 97 ARG A O 1
ATOM 791 N N . GLU A 1 98 ? -5.256 -1.438 -0.003 1.00 96.19 98 GLU A N 1
ATOM 792 C CA . GLU A 1 98 ? -3.926 -0.856 -0.167 1.00 96.19 98 GLU A CA 1
ATOM 793 C C . GLU A 1 98 ? -3.276 -1.311 -1.476 1.00 96.19 98 GLU A C 1
ATOM 795 O O . GLU A 1 98 ? -2.680 -0.492 -2.164 1.00 96.19 98 GLU A O 1
ATOM 800 N N . GLU A 1 99 ? -3.481 -2.567 -1.875 1.00 95.19 99 GLU A N 1
ATOM 801 C CA . GLU A 1 99 ? -3.067 -3.090 -3.183 1.00 95.19 99 GLU A C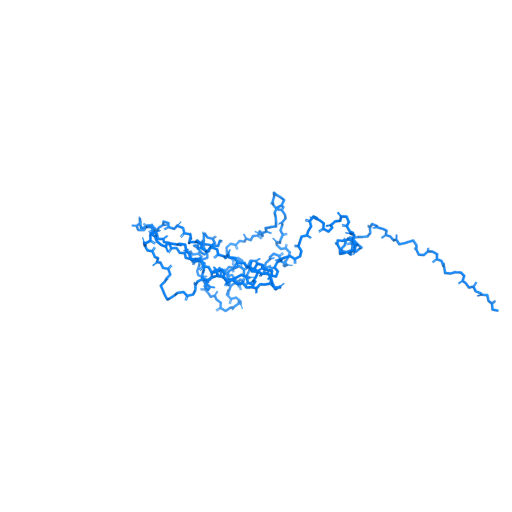A 1
ATOM 802 C C . GLU A 1 99 ? -3.686 -2.288 -4.342 1.00 95.19 99 GLU A C 1
ATOM 804 O O . GLU A 1 99 ? -2.975 -1.752 -5.191 1.00 95.19 99 GLU A O 1
ATOM 809 N N . ILE A 1 100 ? -5.011 -2.104 -4.329 1.00 95.81 100 ILE A N 1
ATOM 810 C CA . ILE A 1 100 ? -5.724 -1.320 -5.353 1.00 95.81 100 ILE A CA 1
ATOM 811 C C . ILE A 1 100 ? -5.278 0.149 -5.345 1.00 95.81 100 ILE A C 1
ATOM 813 O O . ILE A 1 100 ? -5.171 0.783 -6.400 1.00 95.81 100 ILE A O 1
ATOM 817 N N . LEU A 1 101 ? -5.053 0.717 -4.157 1.00 96.62 101 LEU A N 1
ATOM 818 C CA . LEU A 1 101 ? -4.593 2.094 -4.017 1.00 96.62 101 LEU A CA 1
ATOM 819 C C . LEU A 1 101 ? -3.193 2.274 -4.606 1.00 96.62 101 LEU A C 1
ATOM 821 O O . LEU A 1 101 ? -2.959 3.252 -5.317 1.00 96.62 101 LEU A O 1
ATOM 825 N N . GLU A 1 102 ? -2.288 1.332 -4.357 1.00 95.25 102 GLU A N 1
ATOM 826 C CA . GLU A 1 102 ? -0.937 1.346 -4.908 1.00 95.25 102 GLU A CA 1
ATOM 827 C C . GLU A 1 102 ? -0.955 1.263 -6.440 1.00 95.25 102 GLU A C 1
ATOM 829 O O . GLU A 1 102 ? -0.275 2.045 -7.106 1.00 95.25 102 GLU A O 1
ATOM 834 N N . ASP A 1 103 ? -1.799 0.403 -7.016 1.00 95.38 103 ASP A N 1
ATOM 835 C CA . ASP A 1 103 ? -1.983 0.316 -8.467 1.00 95.38 103 ASP A CA 1
ATOM 836 C C . ASP A 1 103 ? -2.504 1.630 -9.067 1.00 95.38 103 ASP A C 1
ATOM 838 O O . ASP A 1 103 ? -2.009 2.092 -10.104 1.00 95.38 103 ASP A O 1
ATOM 842 N N . ALA A 1 104 ? -3.462 2.282 -8.401 1.00 96.75 104 ALA A N 1
ATOM 843 C CA . ALA A 1 104 ? -3.966 3.588 -8.817 1.00 96.75 104 ALA A CA 1
ATOM 844 C C . ALA A 1 104 ? -2.869 4.667 -8.754 1.00 96.75 104 ALA A C 1
ATOM 846 O O . ALA A 1 104 ? -2.717 5.452 -9.694 1.00 96.75 104 ALA A O 1
ATOM 847 N N . LEU A 1 105 ? -2.061 4.687 -7.689 1.00 95.81 105 LEU A N 1
ATOM 848 C CA . LEU A 1 105 ? -0.923 5.600 -7.557 1.00 95.81 105 LEU A CA 1
ATOM 849 C C . LEU A 1 105 ? 0.144 5.347 -8.627 1.00 95.81 105 LEU A C 1
ATOM 851 O O . LEU A 1 105 ? 0.638 6.300 -9.234 1.00 95.81 105 LEU A O 1
ATOM 855 N N . ARG A 1 106 ? 0.462 4.080 -8.915 1.00 94.00 106 ARG A N 1
ATOM 856 C CA . ARG A 1 106 ? 1.418 3.697 -9.962 1.00 94.00 106 ARG A CA 1
ATOM 857 C C . ARG A 1 106 ? 0.926 4.148 -11.333 1.00 94.00 106 ARG A C 1
ATOM 859 O O . ARG A 1 106 ? 1.695 4.713 -12.109 1.00 94.00 106 ARG A O 1
ATOM 866 N N . LYS A 1 107 ? -0.373 3.992 -11.604 1.00 95.38 107 LYS A N 1
ATOM 867 C CA . LYS A 1 107 ? -1.012 4.500 -12.822 1.00 95.38 107 LYS A CA 1
ATOM 868 C C . LYS A 1 107 ? -0.898 6.020 -12.941 1.00 95.38 107 LYS A C 1
ATOM 870 O O . LYS A 1 107 ? -0.571 6.520 -14.015 1.00 95.38 107 LYS A O 1
ATOM 875 N N . LEU A 1 108 ? -1.151 6.763 -11.864 1.00 95.94 108 LEU A N 1
ATOM 876 C CA . LEU A 1 108 ? -0.969 8.217 -11.866 1.00 95.94 108 LEU A CA 1
ATOM 877 C C . LEU A 1 108 ? 0.495 8.581 -12.146 1.00 95.94 108 LEU A C 1
ATOM 879 O O . LEU A 1 108 ? 0.756 9.433 -12.997 1.00 95.94 108 LEU A O 1
ATOM 883 N N . ALA A 1 109 ? 1.443 7.892 -11.505 1.00 93.81 109 ALA A N 1
ATOM 884 C CA . ALA A 1 109 ? 2.870 8.129 -11.687 1.00 93.81 109 ALA A CA 1
ATOM 885 C C . ALA A 1 109 ? 3.302 7.985 -13.157 1.00 93.81 109 ALA A C 1
ATOM 887 O O . ALA A 1 109 ? 3.944 8.887 -13.697 1.00 93.81 109 ALA A O 1
ATOM 888 N N . VAL A 1 110 ? 2.891 6.904 -13.833 1.00 91.56 110 VAL A N 1
ATOM 889 C CA . VAL A 1 110 ? 3.234 6.683 -15.252 1.00 91.56 110 VAL A CA 1
ATOM 890 C C . VAL A 1 110 ? 2.468 7.599 -16.212 1.00 91.56 110 VAL A C 1
ATOM 892 O O . VAL A 1 110 ? 2.943 7.864 -17.312 1.00 91.56 110 VAL A O 1
ATOM 895 N N . ASN A 1 111 ? 1.333 8.162 -15.789 1.00 93.25 111 ASN A N 1
ATOM 896 C CA . ASN A 1 111 ? 0.538 9.122 -16.564 1.00 93.25 111 ASN A CA 1
ATOM 897 C C . ASN A 1 111 ? 0.967 10.583 -16.330 1.00 93.25 111 ASN A C 1
ATOM 899 O O . ASN A 1 111 ? 0.141 11.496 -16.310 1.00 93.25 111 ASN A O 1
ATOM 903 N N . GLY A 1 112 ? 2.268 10.813 -16.141 1.00 90.44 112 GLY A N 1
ATOM 904 C CA . GLY A 1 112 ? 2.850 12.155 -16.057 1.00 90.44 112 GLY A CA 1
ATOM 905 C C . GLY A 1 112 ? 2.743 12.833 -14.689 1.00 90.44 112 GLY A C 1
ATOM 906 O O . GLY A 1 112 ? 3.041 14.021 -14.591 1.00 90.44 112 GLY A O 1
ATOM 907 N N . LYS A 1 113 ? 2.336 12.110 -13.636 1.00 93.25 113 LYS A N 1
ATOM 908 C CA . LYS A 1 113 ? 2.367 12.601 -12.241 1.00 93.25 113 LYS A CA 1
ATOM 909 C C . LYS A 1 113 ? 3.554 12.078 -11.434 1.00 93.25 113 LYS A C 1
ATOM 911 O O . LYS A 1 113 ? 3.661 12.371 -10.242 1.00 93.25 113 LYS A O 1
ATOM 916 N N . GLY A 1 114 ? 4.410 11.269 -12.051 1.00 92.25 114 GLY A N 1
ATOM 917 C CA . GLY A 1 114 ? 5.639 10.775 -11.449 1.00 92.25 114 GLY A CA 1
ATOM 918 C C . GLY A 1 114 ? 6.670 11.893 -11.324 1.00 92.25 114 GLY A C 1
ATOM 919 O O . GLY A 1 114 ? 6.917 12.631 -12.275 1.00 92.25 114 GLY A O 1
ATOM 920 N N . HIS A 1 115 ? 7.284 12.004 -10.152 1.00 91.31 115 HIS A N 1
ATOM 921 C CA . HIS A 1 115 ? 8.329 12.976 -9.858 1.00 91.31 115 HIS A CA 1
ATOM 922 C C . HIS A 1 115 ? 9.480 12.311 -9.110 1.00 91.31 115 HIS A C 1
ATOM 924 O O . HIS A 1 115 ? 9.280 11.348 -8.374 1.00 91.31 115 HIS A O 1
ATOM 930 N N . ILE A 1 116 ? 10.686 12.855 -9.262 1.00 88.00 116 ILE A N 1
ATOM 931 C CA . ILE A 1 116 ? 11.805 12.522 -8.382 1.00 88.00 116 ILE A CA 1
ATOM 932 C C . ILE A 1 116 ? 11.806 13.525 -7.229 1.00 88.00 116 ILE A C 1
ATOM 934 O O . ILE A 1 116 ? 11.982 14.722 -7.446 1.00 88.00 116 ILE A O 1
ATOM 938 N N . ILE A 1 117 ? 11.587 13.035 -6.013 1.00 86.62 117 ILE A N 1
ATOM 939 C CA . ILE A 1 117 ? 11.544 13.816 -4.775 1.00 86.62 117 ILE A CA 1
ATOM 940 C C . ILE A 1 117 ? 12.684 13.305 -3.897 1.00 86.62 117 ILE A C 1
ATOM 942 O O . ILE A 1 117 ? 12.712 12.128 -3.552 1.00 86.62 117 ILE A O 1
ATOM 946 N N . GLU A 1 118 ? 13.657 14.165 -3.585 1.00 87.81 118 GLU A N 1
ATOM 947 C CA . GLU A 1 118 ? 14.829 13.806 -2.762 1.00 87.81 118 GLU A CA 1
ATOM 948 C C . GLU A 1 118 ? 15.578 12.552 -3.264 1.00 87.81 118 GLU A C 1
ATOM 950 O O . GLU A 1 118 ? 16.012 11.699 -2.493 1.00 87.81 118 GLU A O 1
ATOM 955 N N . GLY A 1 119 ? 15.700 12.409 -4.589 1.00 83.19 119 GLY A N 1
ATOM 956 C CA . GLY A 1 119 ? 16.360 11.257 -5.214 1.00 83.19 119 GLY A CA 1
ATOM 957 C C . GLY A 1 119 ? 15.533 9.966 -5.219 1.00 83.19 119 GLY A C 1
ATOM 958 O O . GLY A 1 119 ? 16.031 8.933 -5.657 1.00 83.19 119 GLY A O 1
ATOM 959 N N . LYS A 1 120 ? 14.272 10.004 -4.774 1.00 83.00 120 LYS A N 1
ATOM 960 C CA . LYS A 1 120 ? 13.342 8.868 -4.798 1.00 83.00 120 LYS A CA 1
ATOM 961 C C . LYS A 1 120 ? 12.224 9.097 -5.806 1.00 83.00 120 LYS A C 1
ATOM 963 O O . LYS A 1 120 ? 11.767 10.223 -5.987 1.00 83.00 120 LYS A O 1
ATOM 968 N N . ALA A 1 121 ? 11.755 8.025 -6.437 1.00 85.62 121 ALA A N 1
ATOM 969 C CA . ALA A 1 121 ? 10.543 8.079 -7.244 1.00 85.62 121 ALA A CA 1
ATOM 970 C C . ALA A 1 121 ? 9.321 8.299 -6.339 1.00 85.62 121 ALA A C 1
ATOM 972 O O . ALA A 1 121 ? 9.143 7.602 -5.342 1.00 85.62 121 ALA A O 1
ATOM 973 N N . GLY A 1 122 ? 8.487 9.269 -6.693 1.00 91.12 122 GLY A N 1
ATOM 974 C CA . GLY A 1 122 ? 7.255 9.612 -5.998 1.00 91.12 122 GLY A CA 1
ATOM 975 C C . GLY A 1 122 ? 6.166 10.040 -6.975 1.00 91.12 122 GLY A C 1
ATOM 976 O O . GLY A 1 122 ? 6.392 10.163 -8.180 1.00 91.12 122 GLY A O 1
ATOM 977 N N . VAL A 1 123 ? 4.966 10.272 -6.452 1.00 94.50 123 VAL A N 1
ATOM 978 C CA . VAL A 1 123 ? 3.801 10.698 -7.232 1.00 94.50 123 VAL A CA 1
ATOM 979 C C . VAL A 1 123 ? 3.139 11.891 -6.557 1.00 94.50 123 VAL A C 1
ATOM 981 O O . VAL A 1 123 ? 2.910 11.879 -5.350 1.00 94.50 123 VAL A O 1
ATOM 984 N N . MET A 1 124 ? 2.836 12.928 -7.338 1.00 93.81 124 MET A N 1
ATOM 985 C CA . MET A 1 124 ? 2.122 14.115 -6.862 1.00 93.81 124 MET A CA 1
ATOM 986 C C . MET A 1 124 ? 0.670 14.049 -7.324 1.00 93.81 124 MET A C 1
ATOM 988 O O . MET A 1 124 ? 0.387 14.035 -8.520 1.00 93.81 124 MET A O 1
ATOM 992 N N . PHE A 1 125 ? -0.262 14.019 -6.378 1.00 95.12 125 PHE A N 1
ATOM 993 C CA . PHE A 1 125 ? -1.686 13.850 -6.654 1.00 95.12 125 PHE A CA 1
ATOM 994 C C . PHE A 1 125 ? -2.536 14.628 -5.651 1.00 95.12 125 PHE A C 1
ATOM 996 O O . PHE A 1 125 ? -2.078 15.021 -4.578 1.00 95.12 125 PHE A O 1
ATOM 1003 N N . THR A 1 126 ? -3.808 14.827 -5.992 1.00 96.44 126 THR A N 1
ATOM 1004 C CA . THR A 1 126 ? -4.824 15.268 -5.026 1.00 96.44 126 THR A CA 1
ATOM 1005 C C . THR A 1 126 ? -5.670 14.077 -4.580 1.00 96.44 126 THR A C 1
ATOM 1007 O O . THR A 1 126 ? -5.899 13.152 -5.359 1.00 96.44 126 THR A O 1
ATOM 1010 N N . LEU A 1 127 ? -6.205 14.102 -3.353 1.00 96.69 127 LEU A N 1
ATOM 1011 C CA . LEU A 1 127 ? -7.083 13.020 -2.875 1.00 96.69 127 LEU A CA 1
ATOM 1012 C C . LEU A 1 127 ? -8.315 12.823 -3.773 1.00 96.69 127 LEU A C 1
ATOM 1014 O O . LEU A 1 127 ? -8.767 11.700 -3.965 1.00 96.69 127 LEU A O 1
ATOM 1018 N N . TYR A 1 128 ? -8.834 13.905 -4.355 1.00 96.56 128 TYR A N 1
ATOM 1019 C CA . TYR A 1 128 ? -9.967 13.850 -5.278 1.00 96.56 128 TYR A CA 1
ATOM 1020 C C . TYR A 1 128 ? -9.617 13.174 -6.611 1.00 96.56 128 TYR A C 1
ATOM 1022 O O . TYR A 1 128 ? -10.413 12.407 -7.151 1.00 96.56 128 TYR A O 1
ATOM 1030 N N . GLU A 1 129 ? -8.423 13.438 -7.145 1.00 96.00 129 GLU A N 1
ATOM 1031 C CA . GLU A 1 129 ? -7.919 12.775 -8.351 1.00 96.00 129 GLU A CA 1
ATOM 1032 C C . GLU A 1 129 ? -7.754 11.271 -8.124 1.00 96.00 129 GLU A C 1
ATOM 1034 O O . GLU A 1 129 ? -8.258 10.478 -8.919 1.00 96.00 129 GLU A O 1
ATOM 1039 N N . LEU A 1 130 ? -7.144 10.885 -6.999 1.00 96.94 130 LEU A N 1
ATOM 1040 C CA . LEU A 1 130 ? -7.005 9.483 -6.613 1.00 96.94 130 LEU A CA 1
ATOM 1041 C C . LEU A 1 130 ? -8.373 8.811 -6.427 1.00 96.94 130 LEU A C 1
ATOM 1043 O O . LEU A 1 130 ? -8.605 7.736 -6.970 1.00 96.94 130 LEU A O 1
ATOM 1047 N N . GLN A 1 131 ? -9.317 9.468 -5.747 1.00 97.56 131 GLN A N 1
ATOM 1048 C CA . GLN A 1 131 ? -10.684 8.966 -5.581 1.00 97.56 131 GLN A CA 1
ATOM 1049 C C . GLN A 1 131 ? -11.389 8.726 -6.924 1.00 97.56 131 GLN A C 1
ATOM 1051 O O . GLN A 1 131 ? -12.059 7.706 -7.105 1.00 97.56 131 GLN A O 1
ATOM 1056 N N . LYS A 1 132 ? -11.244 9.652 -7.880 1.00 96.81 132 LYS A N 1
ATOM 1057 C CA . LYS A 1 132 ? -11.786 9.480 -9.234 1.00 96.81 132 LYS A CA 1
ATOM 1058 C C . LYS A 1 132 ? -11.161 8.294 -9.945 1.00 96.81 132 LYS A C 1
ATOM 1060 O O . LYS A 1 132 ? -11.876 7.568 -10.629 1.00 96.81 132 LYS A O 1
ATOM 1065 N N . GLU A 1 133 ? -9.853 8.115 -9.815 1.00 96.81 133 GLU A N 1
ATOM 1066 C CA . GLU A 1 133 ? -9.159 7.008 -10.462 1.00 96.81 133 GLU A CA 1
ATOM 1067 C C . GLU A 1 133 ? -9.583 5.658 -9.875 1.00 96.81 133 GLU A C 1
ATOM 1069 O O . GLU A 1 133 ? -9.957 4.761 -10.626 1.00 96.81 133 GLU A O 1
ATOM 1074 N N . LEU A 1 134 ? -9.679 5.567 -8.547 1.00 97.12 134 LEU A N 1
ATOM 1075 C CA . LEU A 1 134 ? -10.229 4.406 -7.842 1.00 97.12 134 LEU A CA 1
ATOM 1076 C C . LEU A 1 134 ? -11.664 4.098 -8.294 1.00 97.12 134 LEU A C 1
ATOM 1078 O O . LEU A 1 134 ? -11.987 2.955 -8.616 1.00 97.12 134 LEU A O 1
ATOM 1082 N N . SER A 1 135 ? -12.506 5.128 -8.429 1.00 96.75 135 SER A N 1
ATOM 1083 C CA . SER A 1 135 ? -13.886 4.970 -8.905 1.00 96.75 135 SER A CA 1
ATOM 1084 C C . SER A 1 135 ? -13.946 4.429 -10.338 1.00 96.75 135 SER A C 1
ATOM 1086 O O . SER A 1 135 ? -14.770 3.565 -10.630 1.00 96.75 135 SER A O 1
ATOM 1088 N N . LYS A 1 136 ? -13.055 4.880 -11.234 1.00 95.94 136 LYS A N 1
ATOM 1089 C CA . LYS A 1 136 ? -12.945 4.337 -12.603 1.00 95.94 136 LYS A CA 1
ATOM 1090 C C . LYS A 1 136 ? -12.481 2.880 -12.621 1.00 95.94 136 LYS A C 1
ATOM 1092 O O . LYS A 1 136 ? -12.867 2.147 -13.524 1.00 95.94 136 LYS A O 1
ATOM 1097 N N . MET A 1 137 ? -11.663 2.472 -11.650 1.00 94.06 137 MET A N 1
ATOM 1098 C CA . MET A 1 137 ? -11.235 1.080 -11.465 1.00 94.06 137 MET A CA 1
ATOM 1099 C C . MET A 1 137 ? -12.335 0.196 -10.851 1.00 94.06 137 MET A C 1
ATOM 1101 O O . MET A 1 137 ? -12.133 -1.003 -10.710 1.00 94.06 137 MET A O 1
ATOM 1105 N N . GLY A 1 138 ? -13.502 0.760 -10.512 1.00 95.56 138 GLY A N 1
ATOM 1106 C CA . GLY A 1 138 ? -14.626 0.034 -9.913 1.00 95.56 138 GLY A CA 1
ATOM 1107 C C . GLY A 1 138 ? -14.656 0.070 -8.383 1.00 95.56 138 GLY A C 1
ATOM 1108 O O . GLY A 1 138 ? -15.456 -0.639 -7.776 1.00 95.56 138 GLY A O 1
ATOM 1109 N N . HIS A 1 139 ? -13.826 0.906 -7.750 1.00 93.81 139 HIS A N 1
ATOM 1110 C CA . HIS A 1 139 ? -13.687 0.991 -6.297 1.00 93.81 139 HIS A CA 1
ATOM 1111 C C . HIS A 1 139 ? -14.036 2.393 -5.777 1.00 93.81 139 HIS A C 1
ATOM 1113 O O . HIS A 1 139 ? -13.240 3.328 -5.831 1.00 93.81 139 HIS A O 1
ATOM 1119 N N . GLY A 1 140 ? -15.253 2.551 -5.258 1.00 91.12 140 GLY A N 1
ATOM 1120 C CA . GLY A 1 140 ? -15.774 3.829 -4.762 1.00 91.12 140 GLY A CA 1
ATOM 1121 C C . GLY A 1 140 ? -15.404 4.137 -3.309 1.00 91.12 140 GLY A C 1
ATOM 1122 O O . GLY A 1 140 ? -16.303 4.287 -2.487 1.00 91.12 140 GLY A O 1
ATOM 1123 N N . TYR A 1 141 ? -14.112 4.227 -2.981 1.00 94.44 141 TYR A N 1
ATOM 1124 C CA . TYR A 1 141 ? -13.674 4.575 -1.622 1.00 94.44 141 TYR A CA 1
ATOM 1125 C C . TYR A 1 141 ? -13.927 6.056 -1.294 1.00 94.44 141 TYR A C 1
ATOM 1127 O O . TYR A 1 141 ? -13.746 6.955 -2.125 1.00 94.44 141 TYR A O 1
ATOM 1135 N N . ASN A 1 142 ? -14.323 6.335 -0.056 1.00 95.19 142 ASN A N 1
ATOM 1136 C CA . ASN A 1 142 ? -14.464 7.697 0.443 1.00 95.19 142 ASN A CA 1
ATOM 1137 C C . ASN A 1 142 ? -13.099 8.298 0.842 1.00 95.19 142 ASN A C 1
ATOM 1139 O O . ASN A 1 142 ? -12.092 7.604 0.970 1.00 95.19 142 ASN A O 1
ATOM 1143 N N . LEU A 1 143 ? -13.048 9.619 1.043 1.00 95.56 143 LEU A N 1
ATOM 1144 C CA . LEU A 1 143 ? -11.784 10.315 1.314 1.00 95.56 143 LEU A CA 1
ATOM 1145 C C . LEU A 1 143 ? -11.120 9.894 2.635 1.00 95.56 143 LEU A C 1
ATOM 1147 O O . LEU A 1 143 ? -9.898 9.963 2.730 1.00 95.56 143 LEU A O 1
ATOM 1151 N N . ASN A 1 144 ? -11.890 9.465 3.637 1.00 94.38 144 ASN A N 1
ATOM 1152 C CA . ASN A 1 144 ? -11.334 8.995 4.908 1.00 94.38 144 ASN A CA 1
ATOM 1153 C C . ASN A 1 144 ? -10.693 7.615 4.736 1.00 94.38 144 ASN A C 1
ATOM 1155 O O . ASN A 1 144 ? -9.579 7.398 5.202 1.00 94.38 144 ASN A O 1
ATOM 1159 N N . GLU A 1 145 ? -11.340 6.720 3.986 1.00 94.25 145 GLU A N 1
ATOM 1160 C CA . GLU A 1 145 ? -10.783 5.409 3.635 1.00 94.25 145 GLU A CA 1
ATOM 1161 C C . GLU A 1 145 ? -9.489 5.535 2.831 1.00 94.25 145 GLU A C 1
ATOM 1163 O O . GLU A 1 145 ? -8.532 4.813 3.096 1.00 94.25 145 GLU A O 1
ATOM 1168 N N . ILE A 1 146 ? -9.438 6.472 1.880 1.00 96.50 146 ILE A N 1
ATOM 1169 C CA . ILE A 1 146 ? -8.241 6.730 1.070 1.00 96.50 146 ILE A CA 1
ATOM 1170 C C . ILE A 1 146 ? -7.097 7.258 1.943 1.00 96.50 146 ILE A C 1
ATOM 1172 O O . ILE A 1 146 ? -5.967 6.801 1.805 1.00 96.50 146 ILE A O 1
ATOM 1176 N N . LYS A 1 147 ? -7.374 8.196 2.857 1.00 95.44 147 LYS A N 1
ATOM 1177 C CA . LYS A 1 147 ? -6.357 8.722 3.784 1.00 95.44 147 LYS A CA 1
ATOM 1178 C C . LYS A 1 147 ? -5.794 7.632 4.688 1.00 95.44 147 LYS A C 1
ATOM 1180 O O . LYS A 1 147 ? -4.580 7.542 4.824 1.00 95.44 147 LYS A O 1
ATOM 1185 N N . GLU A 1 148 ? -6.662 6.810 5.273 1.00 94.56 148 GLU A N 1
ATOM 1186 C CA . GLU A 1 148 ? -6.230 5.697 6.117 1.00 94.56 148 GLU A CA 1
ATOM 1187 C C . GLU A 1 148 ? -5.412 4.687 5.305 1.00 94.56 148 GLU A C 1
ATOM 1189 O O . GLU A 1 148 ? -4.353 4.269 5.747 1.00 94.56 148 GLU A O 1
ATOM 1194 N N . ALA A 1 149 ? -5.849 4.327 4.096 1.00 95.44 149 ALA A N 1
ATOM 1195 C CA . ALA A 1 149 ? -5.100 3.417 3.232 1.00 95.44 149 ALA A CA 1
ATOM 1196 C C . ALA A 1 149 ? -3.693 3.943 2.894 1.00 95.44 149 ALA A C 1
ATOM 1198 O O . ALA A 1 149 ? -2.736 3.182 2.967 1.00 95.44 149 ALA A O 1
ATOM 1199 N N . ILE A 1 150 ? -3.545 5.245 2.618 1.00 95.44 150 ILE A N 1
ATOM 1200 C CA . ILE A 1 150 ? -2.230 5.876 2.397 1.00 95.44 150 ILE A CA 1
ATOM 1201 C C . ILE A 1 150 ? -1.331 5.766 3.637 1.00 95.44 150 ILE A C 1
ATOM 1203 O O . ILE A 1 150 ? -0.124 5.636 3.490 1.00 95.44 150 ILE A O 1
ATOM 1207 N N . GLN A 1 151 ? -1.895 5.821 4.847 1.00 94.38 151 GLN A N 1
ATOM 1208 C CA . GLN A 1 151 ? -1.129 5.636 6.087 1.00 94.38 151 GLN A CA 1
ATOM 1209 C C . GLN A 1 151 ? -0.733 4.174 6.340 1.00 94.38 151 GLN A C 1
ATOM 1211 O O . GLN A 1 151 ? 0.159 3.924 7.148 1.00 94.38 151 GLN A O 1
ATOM 1216 N N . VAL A 1 152 ? -1.415 3.220 5.698 1.00 94.12 152 VAL A N 1
ATOM 1217 C CA . VAL A 1 152 ? -1.156 1.781 5.845 1.00 94.12 152 VAL A CA 1
ATOM 1218 C C . VAL A 1 152 ? -0.123 1.267 4.834 1.00 94.12 152 VAL A C 1
ATOM 1220 O O . VAL A 1 152 ? 0.599 0.326 5.166 1.00 94.12 152 VAL A O 1
ATOM 1223 N N . CYS A 1 153 ? -0.067 1.850 3.629 1.00 86.50 153 CYS A N 1
ATOM 1224 C CA . CYS A 1 153 ? 0.941 1.560 2.598 1.00 86.50 153 CYS A CA 1
ATOM 1225 C C . CYS A 1 153 ? 2.375 1.839 3.080 1.00 86.50 153 CYS A C 1
ATOM 1227 O O . CYS A 1 153 ? 3.249 0.983 2.805 1.00 86.50 153 CYS A O 1
#

Foldseek 3Di:
DDDDDPPPPPPPCDDPVVVVVCCVPPPVNPVVDDPCVVVVVPDPQADADPDFWDQDPPPQWDWDWDADPNDIDIDTHGFQFDQDPVRGTTTGGHHPLLVLLVVLQVVQCVVPQWDQDPNDIGGDDDLVSSQVSCVVVVHNDDSVSSVVSVSGD

pLDDT: mean 84.39, std 14.83, range [41.78, 97.56]